Protein AF-A0A837ANY0-F1 (afdb_monomer_lite)

Organism: NCBI:txid1184265

Sequence (122 aa):
CHDGDGARLLQVVAALAEFSPDWSGVLEALAEALHRVQVQQLVPSVAFVGDGIDPTPFAAQLRPEVVQLWYQMALNGRRDLYLAPSPRAGFEMAVLRMLAFRPAAAVPAGGSDDGRGATAMT

pLDDT: mean 82.36, std 18.74, range [34.81, 97.12]

InterPro domains:
  IPR008921 DNA polymerase III, clamp loader complex, gamma/delta/delta subunit, C-terminal [SSF48019] (1-105)
  IPR022754 DNA polymerase III, gamma subunit, domain III [PF12169] (3-100)

Foldseek 3Di:
DCPFDLVVVVVVLVVCVVVVDPLLVVLVLVLVLLVQLLCCQPPVVDDDDDDDDDSVVVNVVDDNVLSVVLSVLSVVLSVCCVVDPHNSVSSSVSVVVSSVPDPDPDPPPPDDDDDPDDDDDD

Radius of gyration: 20.75 Å; chains: 1; bounding box: 71×55×37 Å

Secondary structure (DSSP, 8-state):
-----HHHHHHHHHHHHTT---HHHHHHHHHHHHHHHHHHHH-TT----SSS---HHHHTTS-HHHHHHHHHHHHHHHHHTTTSSSHHHHHHHHHHHHHHT---S-----------------

Structure (mmCIF, N/CA/C/O backbone):
data_AF-A0A837ANY0-F1
#
_entry.id   AF-A0A837ANY0-F1
#
loop_
_atom_site.group_PDB
_atom_site.id
_atom_site.type_symbol
_atom_site.label_atom_id
_atom_site.label_alt_id
_atom_site.label_comp_id
_atom_site.label_asym_id
_atom_site.label_entity_id
_atom_site.label_seq_id
_atom_site.pdbx_PDB_ins_code
_atom_site.Cartn_x
_atom_site.Cartn_y
_atom_site.Cartn_z
_atom_site.occupancy
_atom_site.B_iso_or_equiv
_atom_site.auth_seq_id
_atom_site.auth_comp_id
_atom_site.auth_asym_id
_atom_site.auth_atom_id
_atom_site.pdbx_PDB_model_num
ATOM 1 N N . CYS A 1 1 ? -21.263 -4.880 -8.309 1.00 34.81 1 CYS A N 1
ATOM 2 C CA . CYS A 1 1 ? -20.871 -6.064 -9.116 1.00 34.81 1 CYS A CA 1
ATOM 3 C C . CYS A 1 1 ? -19.971 -5.666 -10.290 1.00 34.81 1 CYS A C 1
ATOM 5 O O . CYS A 1 1 ? -20.290 -5.953 -11.433 1.00 34.81 1 CYS A O 1
ATOM 7 N N . HIS A 1 2 ? -18.850 -5.008 -9.995 1.00 40.97 2 HIS A N 1
ATOM 8 C CA . HIS A 1 2 ? -17.618 -4.992 -10.802 1.00 40.97 2 HIS A CA 1
ATOM 9 C C . HIS A 1 2 ? -16.504 -4.418 -9.907 1.00 40.97 2 HIS A C 1
ATOM 11 O O . HIS A 1 2 ? -15.751 -3.529 -10.282 1.00 40.97 2 HIS A O 1
ATOM 17 N N . ASP A 1 3 ? -16.443 -4.867 -8.652 1.00 57.75 3 ASP A N 1
ATOM 18 C CA . ASP A 1 3 ? -15.711 -4.148 -7.608 1.00 57.75 3 ASP A CA 1
ATOM 19 C C . ASP A 1 3 ? -14.265 -4.625 -7.538 1.00 57.75 3 ASP A C 1
ATOM 21 O O . ASP A 1 3 ? -13.840 -5.377 -6.663 1.00 57.75 3 ASP A O 1
ATOM 25 N N . GLY A 1 4 ? -13.544 -4.217 -8.578 1.00 65.12 4 GLY A N 1
ATOM 26 C CA . GLY A 1 4 ? -12.101 -4.200 -8.750 1.00 65.12 4 GLY A CA 1
ATOM 27 C C . GLY A 1 4 ? -11.760 -4.502 -10.202 1.00 65.12 4 GLY A C 1
ATOM 28 O O . GLY A 1 4 ? -11.658 -5.646 -10.659 1.00 65.12 4 GLY A O 1
ATOM 29 N N . ASP A 1 5 ? -11.641 -3.392 -10.907 1.00 84.19 5 ASP A N 1
ATOM 30 C CA . ASP A 1 5 ? -11.353 -3.283 -12.317 1.00 84.19 5 ASP A CA 1
ATOM 31 C C . ASP A 1 5 ? -9.831 -3.252 -12.510 1.00 84.19 5 ASP A C 1
ATOM 33 O O . ASP A 1 5 ? -9.163 -2.243 -12.269 1.00 84.19 5 ASP A O 1
ATOM 37 N N . GLY A 1 6 ? -9.275 -4.395 -12.916 1.00 87.31 6 GLY A N 1
ATOM 38 C CA . GLY A 1 6 ? -7.849 -4.509 -13.213 1.00 87.31 6 GLY A CA 1
ATOM 39 C C . GLY A 1 6 ? -7.422 -3.654 -14.406 1.00 87.31 6 GLY A C 1
ATOM 40 O O . GLY A 1 6 ? -6.304 -3.142 -14.411 1.00 87.31 6 GLY A O 1
ATOM 41 N N . ALA A 1 7 ? -8.313 -3.435 -15.379 1.00 90.38 7 ALA A N 1
ATOM 42 C CA . ALA A 1 7 ? -8.021 -2.569 -16.514 1.00 90.38 7 ALA A CA 1
ATOM 43 C C . ALA A 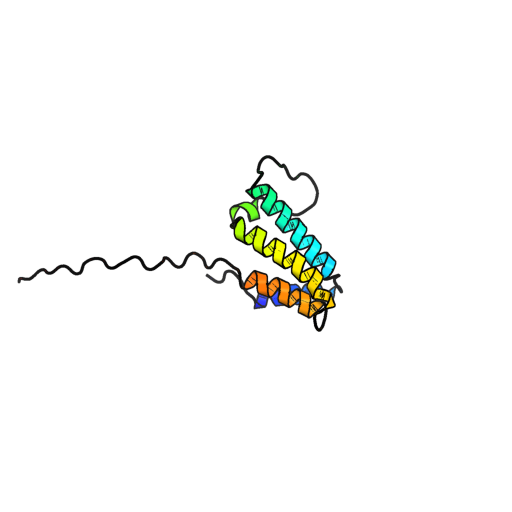1 7 ? -7.901 -1.115 -16.049 1.00 90.38 7 ALA A C 1
ATOM 45 O O . ALA A 1 7 ? -6.926 -0.442 -16.386 1.00 90.38 7 ALA A O 1
ATOM 46 N N . ARG A 1 8 ? -8.825 -0.649 -15.200 1.00 91.38 8 ARG A N 1
ATOM 47 C CA . ARG A 1 8 ? -8.742 0.688 -14.604 1.00 91.38 8 ARG A CA 1
ATOM 48 C C . ARG A 1 8 ? -7.506 0.853 -13.725 1.00 91.38 8 ARG A C 1
ATOM 50 O O . ARG A 1 8 ? -6.865 1.897 -13.797 1.00 91.38 8 ARG A O 1
ATOM 57 N N . LEU A 1 9 ? -7.142 -0.161 -12.938 1.00 90.75 9 LEU A N 1
ATOM 58 C CA . LEU A 1 9 ? -5.921 -0.133 -12.127 1.00 90.75 9 LEU A CA 1
ATOM 59 C C . LEU A 1 9 ? -4.677 0.087 -12.999 1.00 90.75 9 LEU A C 1
ATOM 61 O O . LEU A 1 9 ? -3.893 0.995 -12.732 1.00 90.75 9 LEU A O 1
ATOM 65 N N . LEU A 1 10 ? -4.519 -0.700 -14.067 1.00 92.88 10 LEU A N 1
ATOM 66 C CA . LEU A 1 10 ? -3.376 -0.565 -14.972 1.00 92.88 10 LEU A CA 1
ATOM 67 C C . LEU A 1 10 ? -3.403 0.750 -15.766 1.00 92.88 10 LEU A C 1
ATOM 69 O O . LEU A 1 10 ? -2.342 1.306 -16.040 1.00 92.88 10 LEU A O 1
ATOM 73 N N . GLN A 1 11 ? -4.582 1.300 -16.077 1.00 93.50 11 GLN A N 1
ATOM 74 C CA . GLN A 1 11 ? -4.696 2.650 -16.645 1.00 93.50 11 GLN A CA 1
ATOM 75 C C . GLN A 1 11 ? -4.189 3.724 -15.678 1.00 93.50 11 GLN A C 1
ATOM 77 O O . GLN A 1 11 ? -3.482 4.634 -16.099 1.00 93.50 11 GLN A O 1
ATOM 82 N N . VAL A 1 12 ? -4.520 3.626 -14.387 1.00 91.94 12 VAL A N 1
ATOM 83 C CA . VAL A 1 12 ? -4.009 4.559 -13.369 1.00 91.94 12 VAL A CA 1
ATOM 84 C C . VAL A 1 12 ? -2.492 4.434 -13.242 1.00 91.94 12 VAL A C 1
ATOM 86 O O . VAL A 1 12 ? -1.804 5.449 -13.209 1.00 91.94 12 VAL A O 1
ATOM 89 N N . VAL A 1 13 ? -1.954 3.210 -13.245 1.00 92.31 13 VAL A N 1
ATOM 90 C CA . VAL A 1 13 ? -0.497 2.985 -13.246 1.00 92.31 13 VAL A CA 1
ATOM 91 C C . VAL A 1 13 ? 0.152 3.619 -14.481 1.00 92.31 13 VAL A C 1
ATOM 93 O O . VAL A 1 13 ? 1.187 4.272 -14.363 1.00 92.31 13 VAL A O 1
ATOM 96 N N . ALA A 1 14 ? -0.456 3.457 -15.659 1.00 92.31 14 ALA A N 1
ATOM 97 C CA . ALA A 1 14 ? 0.037 4.052 -16.896 1.00 92.31 14 ALA A CA 1
ATOM 98 C C . ALA A 1 14 ? 0.037 5.587 -16.834 1.00 92.31 14 ALA A C 1
ATOM 100 O O . ALA A 1 14 ? 1.046 6.188 -17.184 1.00 92.31 14 ALA A O 1
ATOM 101 N N . ALA A 1 15 ? -1.033 6.200 -16.319 1.00 91.62 15 ALA A N 1
ATOM 102 C CA . ALA A 1 15 ? -1.117 7.648 -16.140 1.00 91.62 15 ALA A CA 1
ATOM 103 C C . ALA A 1 15 ? -0.079 8.172 -15.133 1.00 91.62 15 ALA A C 1
ATOM 105 O O . ALA A 1 15 ? 0.549 9.198 -15.371 1.00 91.62 15 ALA A O 1
ATOM 106 N N . LEU A 1 16 ? 0.164 7.452 -14.029 1.00 89.25 16 LEU A N 1
ATOM 107 C CA . LEU A 1 16 ? 1.240 7.800 -13.095 1.00 89.25 16 LEU A CA 1
ATOM 108 C C . LEU A 1 16 ? 2.608 7.752 -13.779 1.00 89.25 16 LEU A C 1
ATOM 110 O O . LEU A 1 16 ? 3.430 8.633 -13.546 1.00 89.25 16 LEU A O 1
ATOM 114 N N . ALA A 1 17 ? 2.841 6.754 -14.640 1.00 88.69 17 ALA A N 1
ATOM 115 C CA . ALA A 1 17 ? 4.109 6.578 -15.342 1.00 88.69 17 ALA A CA 1
ATOM 116 C C . ALA A 1 17 ? 4.468 7.757 -16.267 1.00 88.69 17 ALA A C 1
ATOM 118 O O . ALA A 1 17 ? 5.656 7.980 -16.503 1.00 88.69 17 ALA A O 1
ATOM 119 N N . GLU A 1 18 ? 3.486 8.527 -16.749 1.00 88.75 18 GLU A N 1
ATOM 120 C CA . GLU A 1 18 ? 3.715 9.717 -17.589 1.00 88.75 18 GLU A CA 1
ATOM 121 C C . GLU A 1 18 ? 4.533 10.799 -16.868 1.00 88.75 18 GLU A C 1
ATOM 123 O O . GLU A 1 18 ? 5.262 11.554 -17.507 1.00 88.75 18 GLU A O 1
ATOM 128 N N . PHE A 1 19 ? 4.488 10.827 -15.534 1.00 85.81 19 PHE A N 1
ATOM 129 C CA . PHE A 1 19 ? 5.189 11.813 -14.710 1.00 85.81 19 PHE A CA 1
ATOM 130 C C . PHE A 1 19 ? 6.514 11.296 -14.126 1.00 85.81 19 PHE A C 1
ATOM 132 O O . PHE A 1 19 ? 7.077 11.939 -13.246 1.00 85.81 19 PHE A O 1
ATOM 139 N N . SER A 1 20 ? 7.031 10.156 -14.611 1.00 68.19 20 SER A N 1
ATOM 140 C CA . SER A 1 20 ? 8.257 9.505 -14.101 1.00 68.19 20 SER A CA 1
ATOM 141 C C . SER A 1 20 ? 8.273 9.352 -12.569 1.00 68.19 20 SER A C 1
ATOM 143 O O . SER A 1 20 ? 9.122 9.931 -11.891 1.00 68.19 20 SER A O 1
ATOM 145 N N . PRO A 1 21 ? 7.325 8.592 -11.999 1.00 75.56 21 PRO A N 1
ATOM 146 C CA . PRO A 1 21 ? 7.138 8.526 -10.561 1.00 75.56 21 PRO A CA 1
ATOM 147 C C . PRO A 1 21 ? 8.258 7.721 -9.897 1.00 75.56 21 PRO A C 1
ATOM 149 O O . PRO A 1 21 ? 8.717 6.701 -10.421 1.00 75.56 21 PRO A O 1
ATOM 152 N N . ASP A 1 22 ? 8.642 8.133 -8.690 1.00 91.25 22 ASP A N 1
ATOM 153 C CA . ASP A 1 22 ? 9.365 7.253 -7.778 1.00 91.25 22 ASP A CA 1
ATOM 154 C C . ASP A 1 22 ? 8.401 6.177 -7.261 1.00 91.25 22 ASP A C 1
ATOM 156 O O . ASP A 1 22 ? 7.627 6.402 -6.330 1.00 91.25 22 ASP A O 1
ATOM 160 N N . TRP A 1 23 ? 8.437 4.991 -7.872 1.00 93.81 23 TRP A N 1
ATOM 161 C CA . TRP A 1 23 ? 7.579 3.863 -7.495 1.00 93.81 23 TRP A CA 1
ATOM 162 C C . TRP A 1 23 ? 7.738 3.440 -6.030 1.00 93.81 23 TRP A C 1
ATOM 164 O O . TRP A 1 23 ? 6.773 2.961 -5.431 1.00 93.81 23 TRP A O 1
ATOM 174 N N . SER A 1 24 ? 8.927 3.624 -5.441 1.00 94.19 24 SER A N 1
ATOM 175 C CA . SER A 1 24 ? 9.144 3.353 -4.016 1.00 94.19 24 SER A CA 1
ATOM 176 C C . SER A 1 24 ? 8.385 4.366 -3.166 1.00 94.19 24 SER A C 1
ATOM 178 O O . SER A 1 24 ? 7.653 3.964 -2.260 1.00 94.19 24 SER A O 1
ATOM 180 N N . GLY A 1 25 ? 8.488 5.652 -3.514 1.00 94.06 25 GLY A N 1
ATOM 181 C CA . GLY A 1 25 ? 7.737 6.742 -2.893 1.00 94.06 25 GLY A CA 1
ATOM 182 C C . GLY A 1 25 ? 6.219 6.601 -3.045 1.00 94.06 25 GLY A C 1
ATOM 183 O O . GLY A 1 25 ? 5.481 6.848 -2.095 1.00 94.06 25 GLY A O 1
ATOM 184 N N . VAL A 1 26 ? 5.724 6.118 -4.191 1.00 94.38 26 VAL A N 1
ATOM 185 C CA . VAL A 1 26 ? 4.281 5.853 -4.370 1.00 94.38 26 VAL A CA 1
ATOM 186 C C . VAL A 1 26 ? 3.806 4.731 -3.440 1.00 94.38 26 VAL A C 1
ATOM 188 O O . VAL A 1 26 ? 2.763 4.863 -2.800 1.00 94.38 26 VAL A O 1
ATOM 191 N N . LEU A 1 27 ? 4.558 3.629 -3.331 1.00 95.44 27 LEU A N 1
ATOM 192 C CA . LEU A 1 27 ? 4.220 2.546 -2.398 1.00 95.44 27 LEU A CA 1
ATOM 193 C C . LEU A 1 27 ? 4.349 2.976 -0.933 1.00 95.44 27 LEU A C 1
ATOM 195 O O . LEU A 1 27 ? 3.602 2.486 -0.091 1.00 95.44 27 LEU A O 1
ATOM 199 N N . GLU A 1 28 ? 5.276 3.880 -0.625 1.00 95.75 28 GLU A N 1
ATOM 200 C CA . GLU A 1 28 ? 5.414 4.486 0.698 1.00 95.75 28 GLU A CA 1
ATOM 201 C C . GLU A 1 28 ? 4.197 5.334 1.062 1.00 95.75 28 GLU A C 1
ATOM 203 O O . GLU A 1 28 ? 3.584 5.090 2.100 1.00 95.75 28 GLU A O 1
ATOM 208 N N . ALA A 1 29 ? 3.779 6.235 0.172 1.00 94.00 29 ALA A N 1
ATOM 209 C CA . ALA A 1 29 ? 2.574 7.039 0.360 1.00 94.00 29 ALA A CA 1
ATOM 210 C C . ALA A 1 29 ? 1.314 6.163 0.489 1.00 94.00 29 ALA A C 1
ATOM 212 O O . ALA A 1 29 ? 0.443 6.425 1.321 1.00 94.00 29 ALA A O 1
ATOM 213 N N . LEU A 1 30 ? 1.225 5.077 -0.289 1.00 95.25 30 LEU A N 1
ATOM 214 C CA . LEU A 1 30 ? 0.142 4.101 -0.164 1.00 95.25 30 LEU A CA 1
ATOM 215 C C . LEU A 1 30 ? 0.166 3.390 1.200 1.00 95.25 30 LEU A C 1
ATOM 217 O O . LEU A 1 30 ? -0.881 3.236 1.829 1.00 95.25 30 LEU A O 1
ATOM 221 N N . ALA A 1 31 ? 1.342 2.969 1.671 1.00 96.31 31 ALA A N 1
ATOM 222 C CA . ALA A 1 31 ? 1.491 2.339 2.980 1.00 96.31 31 ALA A CA 1
ATOM 223 C C . ALA A 1 31 ? 1.111 3.301 4.118 1.00 96.31 31 ALA A C 1
ATOM 225 O O . ALA A 1 31 ? 0.437 2.890 5.061 1.00 96.31 31 ALA A O 1
ATOM 226 N N . GLU A 1 32 ? 1.478 4.578 4.020 1.00 95.56 32 GLU A N 1
ATOM 227 C CA . GLU A 1 32 ? 1.089 5.606 4.988 1.00 95.56 32 GLU A CA 1
ATOM 228 C C . GLU A 1 32 ? -0.433 5.811 5.022 1.00 95.56 32 GLU A C 1
ATOM 230 O O . GLU A 1 32 ? -1.038 5.820 6.097 1.00 95.56 32 GLU A O 1
ATOM 235 N N . ALA A 1 33 ? -1.078 5.897 3.856 1.00 94.94 33 ALA A N 1
ATOM 236 C CA . ALA A 1 33 ? -2.533 6.005 3.773 1.00 94.94 33 ALA A CA 1
ATOM 237 C C . ALA A 1 33 ? -3.229 4.795 4.423 1.00 94.94 33 ALA A C 1
ATOM 239 O O . ALA A 1 33 ? -4.129 4.964 5.248 1.00 94.94 33 ALA A O 1
ATOM 240 N N . LEU A 1 34 ? -2.774 3.575 4.115 1.00 95.94 34 LEU A N 1
ATOM 241 C CA . LEU A 1 34 ? -3.295 2.342 4.718 1.00 95.94 34 LEU A CA 1
ATOM 242 C C . LEU A 1 34 ? -3.064 2.302 6.233 1.00 95.94 34 LEU A C 1
ATOM 244 O O . LEU A 1 34 ? -3.944 1.869 6.974 1.00 95.94 34 LEU A O 1
ATOM 248 N N . HIS A 1 35 ? -1.923 2.801 6.709 1.00 96.19 35 HIS A N 1
ATOM 249 C CA . HIS A 1 35 ? -1.642 2.918 8.137 1.00 96.19 35 HIS A CA 1
ATOM 250 C C . HIS A 1 35 ? -2.645 3.839 8.842 1.00 96.19 35 HIS A C 1
ATOM 252 O O . HIS A 1 35 ? -3.199 3.455 9.873 1.00 96.19 35 HIS A O 1
ATOM 258 N N . ARG A 1 36 ? -2.945 5.016 8.273 1.00 94.94 36 ARG A N 1
ATOM 259 C CA . ARG A 1 36 ? -3.954 5.938 8.831 1.00 94.94 36 ARG A CA 1
ATOM 260 C C . ARG A 1 36 ? -5.330 5.278 8.908 1.00 94.94 36 ARG A C 1
ATOM 262 O O . ARG A 1 36 ? -6.001 5.391 9.931 1.00 94.94 36 ARG A O 1
ATOM 269 N N . VAL A 1 37 ? -5.720 4.527 7.874 1.00 95.00 37 VAL A N 1
ATOM 270 C CA . VAL A 1 37 ? -6.963 3.735 7.882 1.00 95.00 37 VAL A CA 1
ATOM 271 C C . VAL A 1 37 ? -6.946 2.692 9.000 1.00 95.00 37 VAL A C 1
ATOM 273 O O . VAL A 1 37 ? -7.899 2.613 9.773 1.00 95.00 37 VAL A O 1
ATOM 276 N N . GLN A 1 38 ? -5.858 1.934 9.140 1.00 96.19 38 GLN A N 1
ATOM 277 C CA . GLN A 1 38 ? -5.738 0.895 10.162 1.00 96.19 38 GLN A CA 1
ATOM 278 C C . GLN A 1 38 ? -5.822 1.467 11.583 1.00 96.19 38 GLN A C 1
ATOM 280 O O . GLN A 1 38 ? -6.489 0.892 12.446 1.00 96.19 38 GLN A O 1
ATOM 285 N N . VAL A 1 39 ? -5.169 2.606 11.824 1.00 95.50 39 VAL A N 1
ATOM 286 C CA . VAL A 1 39 ? -5.227 3.321 13.104 1.00 95.50 39 VAL A CA 1
ATOM 287 C C . VAL A 1 39 ? -6.639 3.840 13.365 1.00 95.50 39 VAL A C 1
ATOM 289 O O . VAL A 1 39 ? -7.146 3.624 14.458 1.00 95.50 39 VAL A O 1
ATOM 292 N N . GLN A 1 40 ? -7.319 4.424 12.372 1.00 94.62 40 GLN A N 1
ATOM 293 C CA . GLN A 1 40 ? -8.713 4.862 12.522 1.00 94.62 40 GLN A CA 1
ATOM 294 C C . GLN A 1 40 ? -9.659 3.704 12.888 1.00 94.62 40 GLN A C 1
ATOM 296 O O . GLN A 1 40 ? -10.608 3.904 13.647 1.00 94.62 40 GLN A O 1
ATOM 301 N N . GLN A 1 41 ? -9.409 2.501 12.360 1.00 94.56 41 GLN A N 1
ATOM 302 C CA . GLN A 1 41 ? -10.215 1.308 12.637 1.00 94.56 41 GLN A CA 1
ATOM 303 C C . GLN A 1 41 ? -9.962 0.710 14.025 1.00 94.56 41 GLN A C 1
ATOM 305 O O . GLN A 1 41 ? -10.910 0.290 14.685 1.00 94.56 41 GLN A O 1
ATOM 310 N N . LEU A 1 42 ? -8.699 0.630 14.457 1.00 95.06 42 LEU A N 1
ATOM 311 C CA . LEU A 1 42 ? -8.322 -0.068 15.695 1.00 95.06 42 LEU A CA 1
ATOM 312 C C . LEU A 1 42 ? -8.169 0.857 16.904 1.00 95.06 42 LEU A C 1
ATOM 314 O O . LEU A 1 42 ? -8.300 0.406 18.039 1.00 95.06 42 LEU A O 1
ATOM 318 N N . VAL A 1 43 ? -7.889 2.140 16.674 1.00 94.56 43 VAL A N 1
ATOM 319 C CA . VAL A 1 43 ? -7.669 3.151 17.714 1.00 94.56 43 VAL A CA 1
ATOM 320 C C . VAL A 1 43 ? -8.459 4.427 17.374 1.00 94.56 43 VAL A C 1
ATOM 322 O O . VAL A 1 43 ? -7.868 5.463 17.064 1.00 94.56 43 VAL A O 1
ATOM 325 N N . PRO A 1 44 ? -9.806 4.401 17.455 1.00 87.31 44 PRO A N 1
ATOM 326 C CA . PRO A 1 44 ? -10.653 5.521 17.023 1.00 87.31 44 PRO A CA 1
ATOM 327 C C . PRO A 1 44 ? -10.465 6.814 17.829 1.00 87.31 44 PRO A C 1
ATOM 329 O O . PRO A 1 44 ? -10.965 7.862 17.435 1.00 87.31 44 PRO A O 1
ATOM 332 N N . SER A 1 45 ? -9.770 6.748 18.969 1.00 90.06 45 SER A N 1
ATOM 333 C CA . SER A 1 45 ? -9.410 7.911 19.782 1.00 90.06 45 SER A CA 1
ATOM 334 C C . SER A 1 45 ? -8.327 8.786 19.146 1.00 90.06 45 SER A C 1
ATOM 336 O O . SER A 1 45 ? -8.137 9.921 19.584 1.00 90.06 45 SER A O 1
ATOM 338 N N . VAL A 1 46 ? -7.603 8.282 18.141 1.00 87.44 46 VAL A N 1
ATOM 339 C CA . VAL A 1 46 ? -6.625 9.070 17.386 1.00 87.44 46 VAL A CA 1
ATOM 340 C C . VAL A 1 46 ? -7.366 9.941 16.379 1.00 87.44 46 VAL A C 1
ATOM 342 O O . VAL A 1 46 ? -7.974 9.442 15.437 1.00 87.44 46 VAL A O 1
ATOM 345 N N . ALA A 1 47 ? -7.284 11.257 16.568 1.00 81.38 47 ALA A N 1
ATOM 346 C CA . ALA A 1 47 ? -7.779 12.221 15.598 1.00 81.38 47 ALA A CA 1
ATOM 347 C C . ALA A 1 47 ? -6.695 12.520 14.557 1.00 81.38 47 ALA A C 1
ATOM 349 O O . ALA A 1 47 ? -5.583 12.926 14.899 1.00 81.38 47 ALA A O 1
ATOM 350 N N . PHE A 1 48 ? -7.035 12.369 13.281 1.00 81.25 48 PHE A N 1
ATOM 351 C CA . PHE A 1 48 ? -6.198 12.837 12.183 1.00 81.25 48 PHE A CA 1
ATOM 352 C C . PHE A 1 48 ? -6.545 14.294 11.878 1.00 81.25 48 PHE A C 1
ATOM 354 O O . PHE A 1 48 ? -7.643 14.588 11.414 1.00 81.25 48 PHE A O 1
ATOM 361 N N . VAL A 1 49 ? -5.615 15.208 12.157 1.00 72.31 49 VAL A N 1
ATOM 362 C CA . VAL A 1 49 ? -5.766 16.648 11.902 1.00 72.31 49 VAL A CA 1
ATOM 363 C C . VAL A 1 49 ? -4.617 17.100 11.004 1.00 72.31 49 VAL A C 1
ATOM 365 O O . VAL A 1 49 ? -3.464 16.784 11.288 1.00 72.31 49 VAL A O 1
ATOM 368 N N . GLY A 1 50 ? -4.924 17.841 9.938 1.00 73.06 50 GLY A N 1
ATOM 369 C CA . GLY A 1 50 ? -3.932 18.368 8.995 1.00 73.06 50 GLY A CA 1
ATOM 370 C C . GLY A 1 50 ? -3.908 17.635 7.654 1.00 73.06 50 GLY A C 1
ATOM 371 O O . GLY A 1 50 ? -4.890 17.003 7.263 1.00 73.06 50 GLY A O 1
ATOM 372 N N . ASP A 1 51 ? -2.782 17.748 6.951 1.00 70.56 51 ASP A N 1
ATOM 373 C CA . ASP A 1 51 ? -2.645 17.292 5.569 1.00 70.56 51 ASP A CA 1
ATOM 374 C C . ASP A 1 51 ? -2.641 15.754 5.436 1.00 70.56 51 ASP A C 1
ATOM 376 O O . ASP A 1 51 ? -2.200 15.001 6.317 1.00 70.56 51 ASP A O 1
ATOM 380 N N . GLY A 1 52 ? -3.166 15.276 4.307 1.00 79.00 52 GLY A N 1
ATOM 381 C CA . GLY A 1 52 ? -3.234 13.862 3.941 1.00 79.00 52 GLY A CA 1
ATOM 382 C C . GLY A 1 52 ? -4.649 13.376 3.634 1.00 79.00 52 GLY A C 1
ATOM 383 O O . GLY A 1 52 ? -5.615 14.134 3.636 1.00 79.00 52 GLY A O 1
ATOM 384 N N . ILE A 1 53 ? -4.762 12.083 3.339 1.00 84.56 53 ILE A N 1
ATOM 385 C CA . ILE A 1 53 ? -6.047 11.448 3.037 1.00 84.56 53 ILE A CA 1
ATOM 386 C C . ILE A 1 53 ? -6.848 11.303 4.336 1.00 84.56 53 ILE A C 1
ATOM 388 O O . ILE A 1 53 ? -6.326 10.794 5.330 1.00 84.56 53 ILE A O 1
ATOM 392 N N . ASP A 1 54 ? -8.116 11.720 4.314 1.00 89.38 54 ASP A N 1
ATOM 393 C CA . ASP A 1 54 ? -9.074 11.409 5.376 1.00 89.38 54 ASP A CA 1
ATOM 394 C C . ASP A 1 54 ? -9.336 9.889 5.390 1.00 89.38 54 ASP A C 1
ATOM 396 O O . ASP A 1 54 ? -9.876 9.354 4.413 1.00 89.38 54 ASP A O 1
ATOM 400 N N . PRO A 1 55 ? -8.945 9.161 6.456 1.00 90.69 55 PRO A N 1
ATOM 401 C CA . PRO A 1 55 ? -9.120 7.716 6.515 1.00 90.69 55 PRO A CA 1
ATOM 402 C C . PRO A 1 55 ? -10.567 7.302 6.802 1.00 90.69 55 PRO A C 1
ATOM 404 O O . PRO A 1 55 ? -10.917 6.146 6.564 1.00 90.69 55 PRO A O 1
ATOM 407 N N . THR A 1 56 ? -11.409 8.214 7.299 1.00 89.44 56 THR A N 1
ATOM 408 C CA . THR A 1 56 ? -12.780 7.945 7.761 1.00 89.44 56 THR A CA 1
ATOM 409 C C . THR A 1 56 ? -13.645 7.204 6.733 1.00 89.44 56 THR A C 1
ATOM 411 O O . THR A 1 56 ? -14.187 6.147 7.077 1.00 89.44 56 THR A O 1
ATOM 414 N N . PRO A 1 57 ? -13.764 7.657 5.465 1.00 89.31 57 PRO A N 1
ATOM 415 C CA . PRO A 1 57 ? -14.579 6.956 4.472 1.00 89.31 57 PRO A CA 1
ATOM 416 C C . PRO A 1 57 ? -14.056 5.552 4.142 1.00 89.31 57 PRO A C 1
ATOM 418 O O . PRO A 1 57 ? -14.851 4.667 3.827 1.00 89.31 57 PRO A O 1
ATOM 421 N N . PHE A 1 58 ? -12.744 5.321 4.219 1.00 90.31 58 PHE A N 1
ATOM 422 C CA . PHE A 1 58 ? -12.132 4.025 3.910 1.00 90.31 58 PHE A CA 1
ATOM 423 C C . PHE A 1 58 ? -12.224 3.052 5.087 1.00 90.31 58 PHE A C 1
ATOM 425 O O . PHE A 1 58 ? -12.496 1.867 4.888 1.00 90.31 58 PHE A O 1
ATOM 432 N N . ALA A 1 59 ? -12.062 3.557 6.312 1.00 90.38 59 ALA A N 1
ATOM 433 C CA . ALA A 1 59 ? -12.146 2.779 7.543 1.00 90.38 59 ALA A CA 1
ATOM 434 C C . ALA A 1 59 ? -13.509 2.089 7.706 1.00 90.38 59 ALA A C 1
ATOM 436 O O . ALA A 1 59 ? -13.564 0.973 8.217 1.00 90.38 59 ALA A O 1
ATOM 437 N N . ALA A 1 60 ? -14.590 2.714 7.229 1.00 88.62 60 ALA A N 1
ATOM 438 C CA . ALA A 1 60 ? -15.936 2.143 7.267 1.00 88.62 60 ALA A CA 1
ATOM 439 C C . ALA A 1 60 ? -16.207 1.085 6.176 1.00 88.62 60 ALA A C 1
ATOM 441 O O . ALA A 1 60 ? -17.101 0.259 6.335 1.00 88.62 60 ALA A O 1
ATOM 442 N N . GLN A 1 61 ? -15.469 1.113 5.061 1.00 89.69 61 GLN A N 1
ATOM 443 C CA . GLN A 1 61 ? -15.730 0.266 3.885 1.00 89.69 61 GLN A CA 1
ATOM 444 C C . GLN A 1 61 ? -14.816 -0.961 3.803 1.00 89.69 61 GLN A C 1
ATOM 446 O O . GLN A 1 61 ? -15.160 -1.956 3.164 1.00 89.69 61 GLN A O 1
ATOM 451 N N . LEU A 1 62 ? -13.637 -0.892 4.418 1.00 89.62 62 LEU A N 1
ATOM 452 C CA . LEU A 1 62 ? -12.632 -1.946 4.361 1.00 89.62 62 LEU A CA 1
ATOM 453 C C . LEU A 1 62 ? -12.653 -2.783 5.637 1.00 89.62 62 LEU A C 1
ATOM 455 O O . LEU A 1 62 ? -12.838 -2.270 6.735 1.00 89.62 62 LEU A O 1
ATOM 459 N N . ARG A 1 63 ? -12.395 -4.086 5.513 1.00 91.94 63 ARG A N 1
ATOM 460 C CA . ARG A 1 63 ? -12.161 -4.934 6.689 1.00 91.94 63 ARG A CA 1
ATOM 461 C C . ARG A 1 63 ? -10.744 -4.692 7.228 1.00 91.94 63 ARG A C 1
ATOM 463 O O . ARG A 1 63 ? -9.827 -4.646 6.400 1.00 91.94 63 ARG A O 1
ATOM 470 N N . PRO A 1 64 ? -10.528 -4.606 8.552 1.00 93.88 64 PRO A N 1
ATOM 471 C CA . PRO A 1 64 ? -9.201 -4.376 9.129 1.00 93.88 64 PRO A CA 1
ATOM 472 C C . PRO A 1 64 ? -8.127 -5.356 8.651 1.00 93.88 64 PRO A C 1
ATOM 474 O O . PRO A 1 64 ? -7.005 -4.959 8.355 1.00 93.88 64 PRO A O 1
ATOM 477 N N . GLU A 1 65 ? -8.465 -6.632 8.480 1.00 94.75 65 GLU A N 1
ATOM 478 C CA . GLU A 1 65 ? -7.511 -7.656 8.043 1.00 94.75 65 GLU A CA 1
ATOM 479 C C . GLU A 1 65 ? -7.034 -7.422 6.604 1.00 94.75 65 GLU A C 1
ATOM 481 O O . GLU A 1 65 ? -5.896 -7.735 6.260 1.00 94.75 65 GLU A O 1
ATOM 486 N N . VAL A 1 66 ? -7.896 -6.851 5.758 1.00 93.50 66 VAL A N 1
ATOM 487 C CA . VAL A 1 66 ? -7.570 -6.522 4.363 1.00 93.50 66 VAL A CA 1
ATOM 488 C C . VAL A 1 66 ? -6.662 -5.302 4.311 1.00 93.50 66 VAL A C 1
ATOM 490 O O . VAL A 1 66 ? -5.688 -5.309 3.563 1.00 93.50 66 VAL A O 1
ATOM 493 N N . VAL A 1 67 ? -6.947 -4.284 5.129 1.00 95.25 67 VAL A N 1
ATOM 494 C CA . VAL A 1 67 ? -6.099 -3.088 5.251 1.00 95.25 67 VAL A CA 1
ATOM 495 C C . VAL A 1 67 ? -4.695 -3.493 5.694 1.00 95.25 67 VAL A C 1
ATOM 497 O O . VAL A 1 67 ? -3.718 -3.125 5.040 1.00 95.25 67 VAL A O 1
ATOM 500 N N . GLN A 1 68 ? -4.592 -4.337 6.722 1.00 95.88 68 GLN A N 1
ATOM 501 C CA . GLN A 1 68 ? -3.313 -4.851 7.199 1.00 95.88 68 GLN A CA 1
ATOM 502 C C . GLN A 1 68 ? -2.584 -5.690 6.138 1.00 95.88 68 GLN A C 1
ATOM 504 O O . GLN A 1 68 ? -1.369 -5.559 5.968 1.00 95.88 68 GLN A O 1
ATOM 509 N N . LEU A 1 69 ? -3.304 -6.541 5.400 1.00 95.75 69 LEU A N 1
ATOM 510 C CA . LEU A 1 69 ? -2.726 -7.349 4.324 1.00 95.75 69 LEU A CA 1
ATOM 511 C C . LEU A 1 69 ? -2.170 -6.471 3.194 1.00 95.75 69 LEU A C 1
ATOM 513 O O . LEU A 1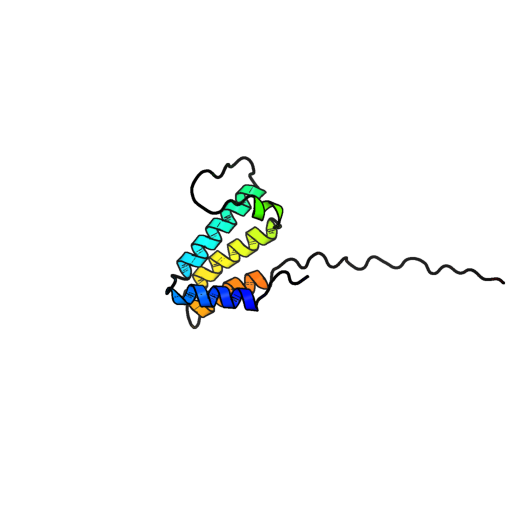 69 ? -1.035 -6.670 2.758 1.00 95.75 69 LEU A O 1
ATOM 517 N N . TRP A 1 70 ? -2.940 -5.481 2.741 1.00 96.56 70 TRP A N 1
ATOM 518 C CA . TRP A 1 70 ? -2.497 -4.534 1.720 1.00 96.56 70 TRP A CA 1
ATOM 519 C C . TRP A 1 70 ? -1.326 -3.682 2.203 1.00 96.56 70 TRP A C 1
ATOM 521 O O . TRP A 1 70 ? -0.389 -3.460 1.440 1.00 96.56 70 TRP A O 1
ATOM 531 N N . TYR A 1 71 ? -1.312 -3.280 3.476 1.00 97.12 71 TYR A N 1
ATOM 532 C CA . TYR A 1 71 ? -0.181 -2.565 4.063 1.00 97.12 71 TYR A CA 1
ATOM 533 C C . TYR A 1 71 ? 1.111 -3.391 3.966 1.00 97.12 71 TYR A C 1
ATOM 535 O O . TYR A 1 71 ? 2.127 -2.911 3.462 1.00 97.12 71 TYR A O 1
ATOM 543 N N . GLN A 1 72 ? 1.063 -4.672 4.347 1.00 96.94 72 GLN A N 1
ATOM 544 C CA . GLN A 1 72 ? 2.211 -5.576 4.212 1.00 96.94 72 GLN A CA 1
ATOM 545 C C . GLN A 1 72 ? 2.635 -5.768 2.747 1.00 96.94 72 GLN A C 1
ATOM 547 O O .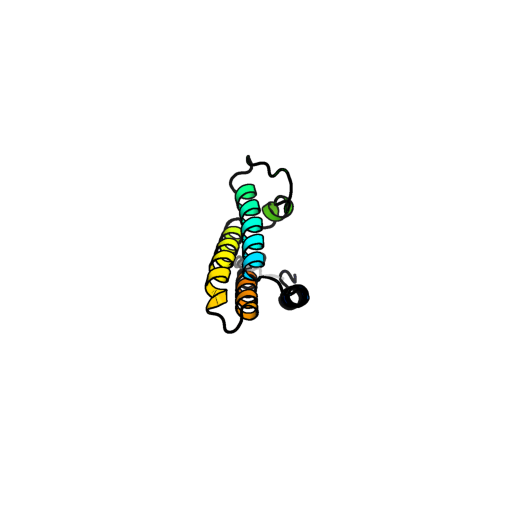 GLN A 1 72 ? 3.829 -5.789 2.445 1.00 96.94 72 GLN A O 1
ATOM 552 N N . MET A 1 73 ? 1.681 -5.865 1.817 1.00 96.75 73 MET A N 1
ATOM 553 C CA . MET A 1 73 ? 1.983 -5.952 0.383 1.00 96.75 73 MET A CA 1
ATOM 554 C C . MET A 1 73 ? 2.668 -4.694 -0.150 1.00 96.75 73 MET A C 1
ATOM 556 O O . MET A 1 73 ? 3.553 -4.821 -0.992 1.00 96.75 73 MET A O 1
ATOM 560 N N . ALA A 1 74 ? 2.310 -3.504 0.340 1.00 96.69 74 ALA A N 1
ATOM 561 C CA . ALA A 1 74 ? 2.972 -2.260 -0.046 1.00 96.69 74 ALA A CA 1
ATOM 562 C C . ALA A 1 74 ? 4.436 -2.250 0.420 1.00 96.69 74 ALA A C 1
ATOM 564 O O . ALA A 1 74 ? 5.339 -1.989 -0.377 1.00 96.69 74 ALA A O 1
ATOM 565 N N . LEU A 1 75 ? 4.688 -2.628 1.680 1.00 96.44 75 LEU A N 1
ATOM 566 C CA . LEU A 1 75 ? 6.045 -2.723 2.229 1.00 96.44 75 LEU A CA 1
ATOM 567 C C . LEU A 1 75 ? 6.905 -3.759 1.495 1.00 96.44 75 LEU A C 1
ATOM 569 O O . LEU A 1 75 ? 8.058 -3.482 1.161 1.00 96.44 75 LEU A O 1
ATOM 573 N N . ASN A 1 76 ? 6.352 -4.942 1.222 1.00 95.31 76 ASN A N 1
ATOM 574 C CA . ASN A 1 76 ? 7.062 -5.990 0.491 1.00 95.31 76 ASN A CA 1
ATOM 575 C C . ASN A 1 76 ? 7.289 -5.591 -0.971 1.00 95.31 76 ASN A C 1
ATOM 577 O O . ASN A 1 76 ? 8.389 -5.763 -1.483 1.00 95.31 76 ASN A O 1
ATOM 581 N N . GLY A 1 77 ? 6.299 -4.958 -1.605 1.00 94.44 77 GLY A N 1
ATOM 582 C CA . GLY A 1 77 ? 6.417 -4.421 -2.957 1.00 94.44 77 GLY A CA 1
ATOM 583 C C . GLY A 1 77 ? 7.610 -3.480 -3.107 1.00 94.44 77 GLY A C 1
ATOM 584 O O . GLY A 1 77 ? 8.362 -3.630 -4.062 1.00 94.44 77 GLY A O 1
ATOM 585 N N . ARG A 1 78 ? 7.850 -2.585 -2.132 1.00 94.38 78 ARG A N 1
ATOM 586 C CA . ARG A 1 78 ? 9.021 -1.682 -2.129 1.00 94.38 78 ARG A CA 1
ATOM 587 C C . ARG A 1 78 ? 10.345 -2.438 -2.156 1.00 94.38 78 ARG A C 1
ATOM 589 O O . ARG A 1 78 ? 11.265 -2.033 -2.859 1.00 94.38 78 ARG A O 1
ATOM 596 N N . ARG A 1 79 ? 10.443 -3.525 -1.388 1.00 92.62 79 ARG A N 1
ATOM 597 C CA . ARG A 1 79 ? 11.642 -4.377 -1.337 1.00 92.62 79 ARG A CA 1
ATOM 598 C C . ARG A 1 79 ? 11.840 -5.120 -2.656 1.00 92.62 79 ARG A C 1
ATOM 600 O O . ARG A 1 79 ? 12.962 -5.208 -3.145 1.00 92.62 79 ARG A O 1
ATOM 607 N N . ASP A 1 80 ? 10.742 -5.583 -3.246 1.00 91.50 80 ASP A N 1
ATOM 608 C CA . ASP A 1 80 ? 10.740 -6.335 -4.499 1.00 91.50 80 ASP A CA 1
ATOM 609 C C . ASP A 1 80 ? 11.041 -5.459 -5.730 1.00 91.50 80 ASP A C 1
ATOM 611 O O . ASP A 1 80 ? 11.453 -5.998 -6.758 1.00 91.50 80 ASP A O 1
ATOM 615 N N . LEU A 1 81 ? 10.877 -4.127 -5.655 1.00 92.69 81 LEU A N 1
ATOM 616 C CA . LEU A 1 81 ? 11.088 -3.215 -6.795 1.00 92.69 81 LEU A CA 1
ATOM 617 C C . LEU A 1 81 ? 12.464 -3.384 -7.450 1.00 92.69 81 LEU A C 1
ATOM 619 O O . LEU A 1 81 ? 12.559 -3.379 -8.675 1.00 92.69 81 LEU A O 1
ATOM 623 N N . TYR A 1 82 ? 13.516 -3.544 -6.644 1.00 90.31 82 TYR A N 1
ATOM 624 C CA . TYR A 1 82 ? 14.894 -3.681 -7.130 1.00 90.31 82 TYR A CA 1
ATOM 625 C C . TYR A 1 82 ? 15.208 -5.075 -7.686 1.00 90.31 82 TYR A C 1
ATOM 627 O O . TYR A 1 82 ? 16.202 -5.243 -8.388 1.00 90.31 82 TYR A O 1
ATOM 635 N N . LEU A 1 83 ? 14.381 -6.071 -7.361 1.00 92.31 83 LEU A N 1
ATOM 636 C CA . LEU A 1 83 ? 14.518 -7.452 -7.829 1.00 92.31 83 LEU A CA 1
ATOM 637 C C . LEU A 1 83 ? 13.690 -7.715 -9.094 1.00 92.31 83 LEU A C 1
ATOM 639 O O . LEU A 1 83 ? 13.899 -8.717 -9.779 1.00 92.31 83 LEU A O 1
ATOM 643 N N . ALA A 1 84 ? 12.726 -6.843 -9.388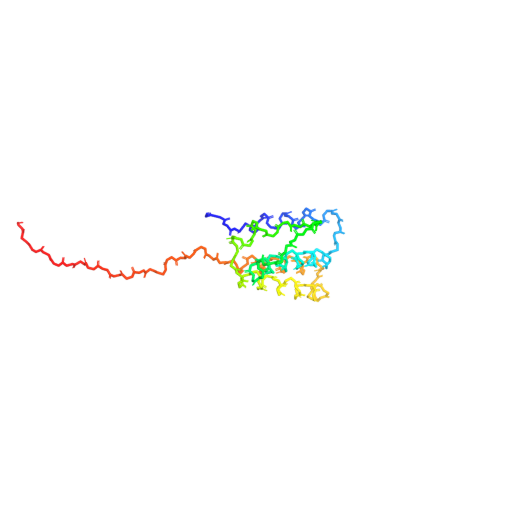 1.00 93.38 84 ALA A N 1
ATOM 644 C CA . ALA A 1 84 ? 11.842 -6.974 -10.530 1.00 93.38 84 ALA A CA 1
ATOM 645 C C . ALA A 1 84 ? 12.560 -6.656 -11.860 1.00 93.38 84 ALA A C 1
ATOM 647 O O . ALA A 1 84 ? 13.509 -5.871 -11.881 1.00 93.38 84 ALA A O 1
ATOM 648 N N . PRO A 1 85 ? 12.067 -7.182 -13.003 1.00 92.31 85 PRO A N 1
ATOM 649 C CA . PRO A 1 85 ? 12.625 -6.881 -14.328 1.00 92.31 85 PRO A CA 1
ATOM 650 C C . PRO A 1 85 ? 12.642 -5.384 -14.669 1.00 92.31 85 PRO A C 1
ATOM 652 O O . PRO A 1 85 ? 13.476 -4.922 -15.442 1.00 92.31 85 PRO A O 1
ATOM 655 N N . SER A 1 86 ? 11.702 -4.626 -14.104 1.00 93.06 86 SER A N 1
ATOM 656 C CA . SER A 1 86 ? 11.717 -3.168 -14.083 1.00 93.06 86 SER A CA 1
ATOM 657 C C . SER A 1 86 ? 10.994 -2.660 -12.828 1.00 93.06 86 SER A C 1
ATOM 659 O O . SER A 1 86 ? 10.089 -3.347 -12.336 1.00 93.06 86 SER A O 1
ATOM 661 N N . PRO A 1 87 ? 11.309 -1.447 -12.330 1.00 91.75 87 PRO A N 1
ATOM 662 C CA . PRO A 1 87 ? 10.602 -0.858 -11.189 1.00 91.75 87 PRO A CA 1
ATOM 663 C C . PRO A 1 87 ? 9.087 -0.768 -11.408 1.00 91.75 87 PRO A C 1
ATOM 665 O O . PRO A 1 87 ? 8.300 -1.092 -10.522 1.00 91.75 87 PRO A O 1
ATOM 668 N N . ARG A 1 88 ? 8.665 -0.418 -12.630 1.00 92.19 88 ARG A N 1
ATOM 669 C CA . ARG A 1 88 ? 7.248 -0.385 -13.005 1.00 92.19 88 ARG A CA 1
ATOM 670 C C . ARG A 1 88 ? 6.598 -1.766 -12.905 1.00 92.19 88 ARG A C 1
ATOM 672 O O . ARG A 1 88 ? 5.523 -1.875 -12.331 1.00 92.19 88 ARG A O 1
ATOM 679 N N . ALA A 1 89 ? 7.244 -2.813 -13.421 1.00 93.75 89 ALA A N 1
ATOM 680 C CA . ALA A 1 89 ? 6.711 -4.173 -13.330 1.00 93.75 89 ALA A CA 1
ATOM 681 C C . ALA A 1 89 ? 6.604 -4.645 -11.869 1.00 93.75 89 ALA A C 1
ATOM 683 O O . ALA A 1 89 ? 5.622 -5.284 -11.495 1.00 93.75 89 ALA A O 1
ATOM 684 N N . GLY A 1 90 ? 7.579 -4.292 -11.023 1.00 94.44 90 GLY A N 1
ATOM 685 C CA . GLY A 1 90 ? 7.519 -4.558 -9.583 1.00 94.44 90 GLY A CA 1
ATOM 686 C C . GLY A 1 90 ? 6.325 -3.871 -8.913 1.00 94.44 90 GLY A C 1
ATOM 687 O O . GLY A 1 90 ? 5.590 -4.506 -8.154 1.00 94.44 90 GLY A O 1
ATOM 688 N N . PHE A 1 91 ? 6.082 -2.603 -9.256 1.00 94.81 91 PHE A N 1
ATOM 689 C CA . PHE A 1 91 ? 4.925 -1.846 -8.782 1.00 94.81 91 PHE A CA 1
ATOM 690 C C . PHE A 1 91 ? 3.597 -2.453 -9.251 1.00 94.81 91 PHE A C 1
ATOM 692 O O . PHE A 1 91 ? 2.717 -2.708 -8.429 1.00 94.81 91 PHE A O 1
ATOM 699 N N . GLU A 1 92 ? 3.466 -2.740 -10.551 1.00 94.94 92 GLU A N 1
ATOM 700 C CA . GLU A 1 92 ? 2.285 -3.385 -11.140 1.00 94.94 92 GLU A CA 1
ATOM 701 C C . GLU A 1 92 ? 1.973 -4.7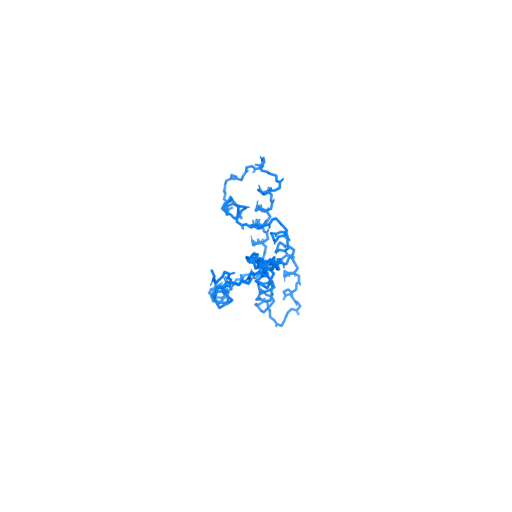04 -10.424 1.00 94.94 92 GLU A C 1
ATOM 703 O O . GLU A 1 92 ? 0.839 -4.925 -10.004 1.00 94.94 92 GLU A O 1
ATOM 708 N N . MET A 1 93 ? 2.982 -5.545 -10.182 1.00 95.25 93 MET A N 1
ATOM 709 C CA . MET A 1 93 ? 2.801 -6.795 -9.443 1.00 95.25 93 MET A CA 1
ATOM 710 C C . MET A 1 93 ? 2.378 -6.573 -7.988 1.00 95.25 93 MET A C 1
ATOM 712 O O . MET A 1 93 ? 1.560 -7.340 -7.478 1.00 95.25 93 MET A O 1
ATOM 716 N N . ALA A 1 94 ? 2.883 -5.540 -7.309 1.00 95.12 94 ALA A N 1
ATOM 717 C CA . ALA A 1 94 ? 2.454 -5.214 -5.951 1.00 95.12 94 ALA A CA 1
ATOM 718 C C . ALA A 1 94 ? 0.957 -4.858 -5.902 1.00 95.12 94 ALA A C 1
ATOM 720 O O . ALA A 1 94 ? 0.212 -5.447 -5.112 1.00 95.12 94 ALA A O 1
ATOM 721 N N . VAL A 1 95 ? 0.491 -3.969 -6.785 1.00 94.00 95 VAL A N 1
ATOM 722 C CA . VAL A 1 95 ? -0.922 -3.550 -6.811 1.00 94.00 95 VAL A CA 1
ATOM 723 C C . VAL A 1 95 ? -1.853 -4.633 -7.368 1.00 94.00 95 VAL A C 1
ATOM 725 O O . VAL A 1 95 ? -2.980 -4.774 -6.895 1.00 94.00 95 VAL A O 1
ATOM 728 N N . LEU A 1 96 ? -1.387 -5.465 -8.305 1.00 94.38 96 LEU A N 1
ATOM 729 C CA . LEU A 1 96 ? -2.144 -6.620 -8.801 1.00 94.38 96 LEU A CA 1
ATOM 730 C C . LEU A 1 96 ? -2.341 -7.683 -7.716 1.00 94.38 96 LEU A C 1
ATOM 732 O O . LEU A 1 96 ? -3.415 -8.279 -7.644 1.00 94.38 96 LEU A O 1
ATOM 736 N N . ARG A 1 97 ? -1.355 -7.898 -6.834 1.00 93.19 97 ARG A N 1
ATOM 737 C CA . ARG A 1 97 ? -1.534 -8.769 -5.660 1.00 93.19 97 ARG A CA 1
ATOM 738 C C . ARG A 1 97 ? -2.606 -8.207 -4.730 1.00 93.19 97 ARG A C 1
ATOM 740 O O . ARG A 1 97 ? -3.513 -8.945 -4.363 1.00 93.19 97 ARG A O 1
ATOM 747 N N . MET A 1 98 ? -2.577 -6.910 -4.417 1.00 93.62 98 MET A N 1
ATOM 748 C CA . MET A 1 98 ? -3.634 -6.281 -3.606 1.00 93.62 98 MET A CA 1
ATOM 749 C C . MET A 1 98 ? -5.017 -6.467 -4.243 1.00 93.62 98 MET A C 1
ATOM 751 O O . MET A 1 98 ? -5.968 -6.858 -3.564 1.00 93.62 98 MET A O 1
ATOM 755 N N . LEU A 1 99 ? -5.106 -6.274 -5.563 1.00 90.81 99 LEU A N 1
ATOM 756 C CA . LEU A 1 99 ? -6.316 -6.512 -6.344 1.00 90.81 99 LEU A CA 1
ATOM 757 C C . LEU A 1 99 ? -6.758 -7.986 -6.299 1.00 90.81 99 LEU A C 1
ATOM 759 O O . LEU A 1 99 ? -7.955 -8.254 -6.275 1.00 90.81 99 LEU A O 1
ATOM 763 N N . ALA A 1 100 ? -5.847 -8.955 -6.290 1.00 89.38 100 ALA A N 1
ATOM 764 C CA . ALA A 1 100 ? -6.207 -10.370 -6.189 1.00 89.38 100 ALA A CA 1
ATOM 765 C C . ALA A 1 100 ? -6.783 -10.727 -4.807 1.00 89.38 100 ALA A C 1
ATOM 767 O O . ALA A 1 100 ? -7.681 -11.559 -4.711 1.00 89.38 100 ALA A O 1
ATOM 768 N N . PHE A 1 101 ? -6.322 -10.059 -3.746 1.00 84.19 101 PHE A N 1
ATOM 769 C CA . PHE A 1 101 ? -6.764 -10.279 -2.364 1.00 84.19 101 PHE A CA 1
ATOM 770 C C . PHE A 1 101 ? -7.909 -9.351 -1.930 1.00 84.19 101 PHE A C 1
ATOM 772 O O . PHE A 1 101 ? -7.985 -8.910 -0.781 1.00 84.19 101 PHE A O 1
ATOM 779 N N . ARG A 1 102 ? -8.839 -9.072 -2.846 1.00 73.62 102 ARG A N 1
ATOM 780 C CA . ARG A 1 102 ? -10.107 -8.415 -2.517 1.00 73.62 102 ARG A CA 1
ATOM 781 C C . ARG A 1 102 ? -11.049 -9.418 -1.844 1.00 73.62 102 ARG A C 1
ATOM 783 O O . ARG A 1 102 ? -11.185 -10.535 -2.344 1.00 73.62 102 ARG A O 1
ATOM 790 N N . PRO A 1 103 ? -11.759 -9.049 -0.764 1.00 60.25 103 PRO A N 1
ATOM 791 C CA . PRO A 1 103 ? -12.899 -9.836 -0.320 1.00 60.25 103 PRO A CA 1
ATOM 792 C C . PRO A 1 103 ? -13.912 -9.844 -1.462 1.00 60.25 103 PRO A C 1
ATOM 794 O O . PRO A 1 103 ? -14.441 -8.792 -1.819 1.00 60.25 103 PRO A O 1
ATOM 797 N N . ALA A 1 104 ? -14.192 -11.009 -2.048 1.00 54.44 104 ALA A N 1
ATOM 798 C CA . ALA A 1 104 ? -15.442 -11.154 -2.775 1.00 54.44 104 ALA A CA 1
ATOM 799 C C . ALA A 1 104 ? -16.550 -10.784 -1.782 1.00 54.44 104 ALA A C 1
ATOM 801 O O . ALA A 1 104 ? -16.548 -11.302 -0.660 1.00 54.44 104 ALA A O 1
ATOM 802 N N . ALA A 1 105 ? -17.441 -9.857 -2.157 1.00 48.34 105 ALA A N 1
ATOM 803 C CA . ALA A 1 105 ? -18.687 -9.655 -1.426 1.00 48.34 105 ALA A CA 1
ATOM 804 C C . ALA A 1 105 ? -19.239 -11.048 -1.135 1.00 48.34 105 ALA A C 1
ATOM 806 O O . ALA A 1 105 ? -19.347 -11.834 -2.077 1.00 48.34 105 ALA A O 1
ATOM 807 N N . ALA A 1 106 ? -19.411 -11.361 0.154 1.00 41.03 106 ALA A N 1
ATOM 808 C CA . ALA A 1 106 ? -19.650 -12.706 0.649 1.00 41.03 106 ALA A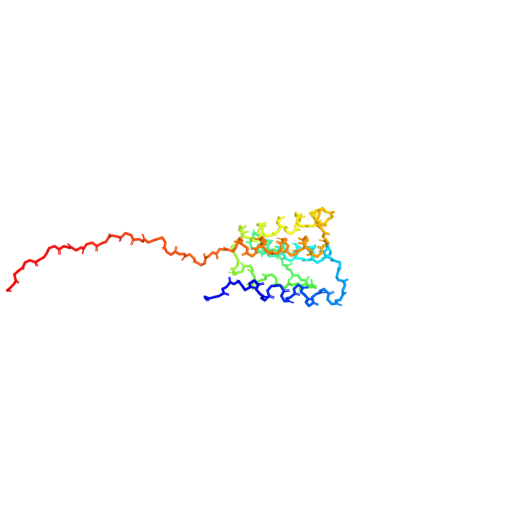 CA 1
ATOM 809 C C . ALA A 1 106 ? -20.549 -13.463 -0.329 1.00 41.03 106 ALA A C 1
ATOM 811 O O . ALA A 1 106 ? -21.731 -13.148 -0.452 1.00 41.03 106 ALA A O 1
ATOM 812 N N . VAL A 1 107 ? -19.978 -14.423 -1.064 1.00 39.25 107 VAL A N 1
ATOM 813 C CA . VAL A 1 107 ? -20.804 -15.448 -1.691 1.00 39.25 107 VAL A CA 1
ATOM 814 C C . VAL A 1 107 ? -21.527 -16.055 -0.496 1.00 39.25 107 VAL A C 1
ATOM 816 O O . VAL A 1 107 ? -20.827 -16.533 0.406 1.00 39.25 107 VAL A O 1
ATOM 819 N N . PRO A 1 108 ? -22.867 -15.958 -0.394 1.00 36.16 108 PRO A N 1
ATOM 820 C CA . PRO A 1 108 ? -23.555 -16.646 0.675 1.00 36.16 108 PRO A CA 1
ATOM 821 C C . PRO A 1 108 ? -23.133 -18.097 0.511 1.00 36.16 108 PRO A C 1
ATOM 823 O O . PRO A 1 108 ? -23.346 -18.680 -0.555 1.00 36.16 108 PRO A O 1
ATOM 826 N N . ALA A 1 109 ? -22.439 -18.640 1.515 1.00 43.03 109 ALA A N 1
ATOM 827 C CA . ALA A 1 109 ? -22.240 -20.072 1.599 1.00 43.03 109 ALA A CA 1
ATOM 828 C C . ALA A 1 109 ? -23.640 -20.648 1.437 1.00 43.03 109 ALA A C 1
ATOM 830 O O . ALA A 1 109 ? -24.510 -20.305 2.236 1.00 43.03 109 ALA A O 1
ATOM 831 N N . GLY A 1 110 ? -23.869 -21.355 0.326 1.00 47.56 110 GLY A N 1
ATOM 832 C CA . GLY A 1 110 ? -25.172 -21.883 -0.039 1.00 47.56 110 GLY A CA 1
ATOM 833 C C . GLY A 1 110 ? -25.711 -22.654 1.150 1.00 47.56 110 GLY A C 1
ATOM 834 O O . GLY A 1 110 ? -25.275 -23.771 1.416 1.00 47.56 110 GLY A O 1
ATOM 835 N N . GLY A 1 111 ? -26.589 -21.990 1.897 1.00 39.41 111 GLY A N 1
ATOM 836 C CA . GLY A 1 111 ? -27.311 -22.555 3.008 1.00 39.41 111 GLY A CA 1
ATOM 837 C C . GLY A 1 111 ? -28.287 -23.539 2.410 1.00 39.41 111 GLY A C 1
ATOM 838 O O . GLY A 1 111 ? -29.234 -23.134 1.747 1.00 39.41 111 GLY A O 1
ATOM 839 N N . SER A 1 112 ? -27.932 -24.807 2.574 1.00 44.16 112 SER A N 1
ATOM 840 C CA . SER A 1 112 ? -28.807 -25.871 3.040 1.00 44.16 112 SER A CA 1
ATOM 841 C C . SER A 1 112 ? -30.198 -25.922 2.415 1.00 44.16 112 SER A C 1
ATOM 843 O O . SER A 1 112 ? -31.076 -25.126 2.725 1.00 44.16 112 SER A O 1
ATOM 845 N N . ASP A 1 113 ? -30.372 -26.933 1.565 1.00 54.97 113 ASP A N 1
ATOM 846 C CA . ASP A 1 113 ? -31.326 -28.015 1.827 1.00 54.97 113 ASP A CA 1
ATOM 847 C C . ASP A 1 113 ? -32.479 -27.640 2.771 1.00 54.97 113 ASP A C 1
ATOM 849 O O . ASP A 1 113 ? -32.319 -27.665 3.990 1.00 54.97 113 ASP A O 1
ATOM 853 N N . ASP A 1 114 ? -33.638 -27.314 2.196 1.00 45.69 114 ASP A N 1
ATOM 854 C CA . ASP A 1 114 ? -34.887 -27.286 2.946 1.00 45.69 114 ASP A CA 1
ATOM 855 C C . ASP A 1 114 ? -36.041 -27.835 2.088 1.00 45.69 114 ASP A C 1
ATOM 857 O O . ASP A 1 114 ? -36.577 -27.193 1.182 1.00 45.69 114 ASP A O 1
ATOM 861 N N . GLY A 1 115 ? -36.374 -29.097 2.366 1.00 52.91 115 GLY A N 1
ATOM 862 C CA . GLY A 1 115 ? -37.752 -29.569 2.476 1.00 52.91 115 GLY A CA 1
ATOM 863 C C . GLY A 1 115 ? -38.622 -29.589 1.219 1.00 52.91 115 GLY A C 1
ATOM 864 O O . GLY A 1 115 ? -39.558 -28.801 1.098 1.00 52.91 115 GLY A O 1
ATOM 865 N N . ARG A 1 116 ? -38.481 -30.619 0.372 1.00 48.47 116 ARG A N 1
ATOM 866 C CA . ARG A 1 116 ? -39.622 -31.098 -0.435 1.00 48.47 116 ARG A CA 1
ATOM 867 C C . ARG A 1 116 ? -40.305 -32.256 0.286 1.00 48.47 116 ARG A C 1
ATOM 869 O O . ARG A 1 116 ? -40.108 -33.427 -0.028 1.00 48.47 116 ARG A O 1
ATOM 876 N N . GLY A 1 117 ? -41.079 -31.877 1.301 1.00 40.66 117 GLY A N 1
ATOM 877 C CA . GLY A 1 117 ? -42.045 -32.741 1.958 1.00 40.66 117 GLY A CA 1
ATOM 878 C C . GLY A 1 117 ? -43.102 -33.232 0.970 1.00 40.66 117 GLY A C 1
ATOM 879 O O . GLY A 1 117 ? -43.567 -32.502 0.095 1.00 40.66 117 GLY A O 1
ATOM 880 N N . ALA A 1 118 ? -43.453 -34.501 1.132 1.00 50.78 118 ALA A N 1
ATOM 881 C CA . ALA A 1 118 ? -44.589 -35.151 0.514 1.00 50.78 118 ALA A CA 1
ATOM 882 C C . ALA A 1 118 ? -45.893 -34.385 0.775 1.00 50.78 118 ALA A C 1
ATOM 884 O O . ALA A 1 118 ? -46.142 -33.965 1.902 1.00 50.78 118 ALA A O 1
ATOM 885 N N . THR A 1 119 ? -46.780 -34.310 -0.217 1.00 41.41 119 THR A N 1
ATOM 886 C CA . THR A 1 119 ? -48.232 -34.375 0.010 1.00 41.41 119 THR A CA 1
ATOM 887 C C . THR A 1 119 ? -48.898 -34.960 -1.234 1.00 41.41 119 THR A C 1
ATOM 889 O O . THR A 1 119 ? -48.749 -34.454 -2.343 1.00 41.41 119 THR A O 1
ATOM 892 N N . ALA A 1 120 ? -49.578 -36.084 -1.020 1.00 42.97 120 ALA A N 1
ATOM 893 C CA . ALA A 1 120 ? -50.477 -36.740 -1.951 1.00 42.97 120 ALA A CA 1
ATOM 894 C C . ALA A 1 120 ? -51.839 -36.020 -2.012 1.00 42.97 120 ALA A C 1
ATOM 896 O O . ALA A 1 120 ? -52.171 -35.261 -1.107 1.00 42.97 120 ALA A O 1
ATOM 897 N N . MET A 1 121 ? -52.653 -36.416 -3.000 1.00 44.09 121 MET A N 1
ATOM 898 C CA . MET A 1 121 ? -54.120 -36.290 -3.055 1.00 44.09 121 MET A CA 1
ATOM 899 C C . MET A 1 121 ? -54.686 -35.018 -3.711 1.00 44.09 121 MET A C 1
ATOM 901 O O . MET A 1 121 ? -54.821 -33.974 -3.079 1.00 44.09 121 MET A O 1
ATOM 905 N N . THR A 1 122 ? -55.107 -35.144 -4.973 1.00 47.66 122 THR A N 1
ATOM 906 C CA . THR A 1 122 ? -56.515 -35.044 -5.427 1.00 47.66 122 THR A CA 1
ATOM 907 C C . THR A 1 122 ? -56.611 -35.609 -6.840 1.00 47.66 122 THR A C 1
ATOM 909 O O . THR A 1 122 ? -55.735 -35.264 -7.664 1.00 47.66 122 THR A O 1
#